Protein AF-A0A401X5U8-F1 (afdb_monomer)

Foldseek 3Di:
DDDDDDDDDPPPPPPPDDDQLVRLLVVLVVVLVVLVVVVVVLVCLVVPPDPVGGDDPVVVVVSVVVSVVSNVVSVVSNVVSVD

Sequence (83 aa):
MSQKQTFAPQRRKSPVATPDRLSVIQDATSELSCIGICLQAMSNGMLTGSEESGPNMSAVGMALEWLSGEMERRCAAITEAAS

Structure (mmCIF, N/CA/C/O backbone):
data_AF-A0A401X5U8-F1
#
_entry.id   AF-A0A401X5U8-F1
#
loop_
_atom_site.group_PDB
_atom_site.id
_atom_site.type_symbol
_atom_site.label_atom_id
_atom_site.label_alt_id
_atom_site.label_comp_id
_atom_site.label_asym_id
_atom_site.label_entity_id
_atom_site.label_seq_id
_atom_site.pdbx_PDB_ins_code
_atom_site.Cart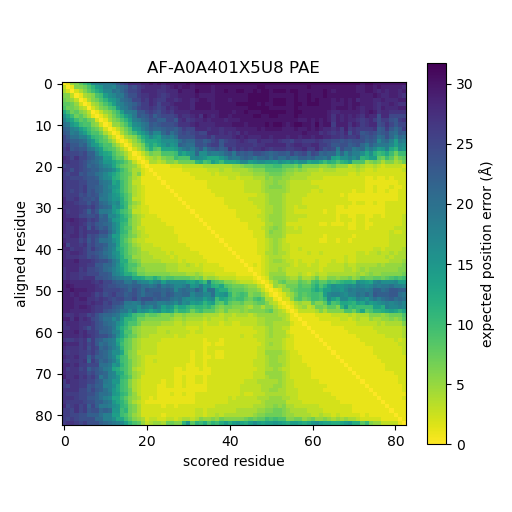n_x
_atom_site.Cartn_y
_atom_site.Cartn_z
_atom_site.occupancy
_atom_site.B_iso_or_equiv
_atom_site.auth_seq_id
_atom_site.auth_comp_id
_atom_site.auth_asym_id
_atom_site.auth_atom_id
_atom_site.pdbx_PDB_model_num
ATOM 1 N N . MET A 1 1 ? -55.814 -44.517 10.334 1.00 40.38 1 MET A N 1
ATOM 2 C CA . MET A 1 1 ? -54.805 -44.035 9.365 1.00 40.38 1 MET A CA 1
ATOM 3 C C . MET A 1 1 ? -54.073 -42.856 10.001 1.00 40.38 1 MET A C 1
ATOM 5 O O . MET A 1 1 ? -54.677 -41.801 10.128 1.00 40.38 1 MET A O 1
ATOM 9 N N . SER A 1 2 ? -52.842 -43.043 10.491 1.00 46.88 2 SER A N 1
ATOM 10 C CA . SER A 1 2 ? -52.060 -41.973 11.140 1.00 46.88 2 SER A CA 1
ATOM 11 C C . SER A 1 2 ? -51.243 -41.201 10.109 1.00 46.88 2 SER A C 1
ATOM 13 O O . SER A 1 2 ? -50.429 -41.793 9.403 1.00 46.88 2 SER A O 1
ATOM 15 N N . GLN A 1 3 ? -51.451 -39.887 10.030 1.00 48.47 3 GLN A N 1
ATOM 16 C CA . GLN A 1 3 ? -50.667 -39.002 9.171 1.00 48.47 3 GLN A CA 1
ATOM 17 C C . GLN A 1 3 ? -49.316 -38.697 9.830 1.00 48.47 3 GLN A C 1
ATOM 19 O O . GLN A 1 3 ? -49.243 -38.246 10.971 1.00 48.47 3 GLN A O 1
ATOM 24 N N . LYS A 1 4 ? -48.236 -38.978 9.102 1.00 50.91 4 LYS A N 1
ATOM 25 C CA . LYS A 1 4 ? -46.848 -38.805 9.534 1.00 50.91 4 LYS A CA 1
ATOM 26 C C . LYS A 1 4 ? -46.420 -37.373 9.182 1.00 50.91 4 LYS A C 1
ATOM 28 O O . LYS A 1 4 ? -46.173 -37.076 8.016 1.00 50.91 4 LYS A O 1
ATOM 33 N N . GLN A 1 5 ? -46.384 -36.471 10.165 1.00 58.84 5 GLN A N 1
ATOM 34 C CA . GLN A 1 5 ? -45.868 -35.112 9.963 1.00 58.84 5 GLN A CA 1
ATOM 35 C C . GLN A 1 5 ? -44.364 -35.170 9.669 1.00 58.84 5 GLN A C 1
ATOM 37 O O . GLN A 1 5 ? -43.574 -35.667 10.469 1.00 58.84 5 GLN A O 1
ATOM 42 N N . THR A 1 6 ? -43.983 -34.678 8.493 1.00 52.00 6 THR A N 1
ATOM 43 C CA . THR A 1 6 ? -42.588 -34.539 8.070 1.00 52.00 6 THR A CA 1
ATOM 44 C C . THR A 1 6 ? -42.114 -33.147 8.467 1.00 52.00 6 THR A C 1
ATOM 46 O O . THR A 1 6 ? -42.571 -32.154 7.906 1.00 52.00 6 THR A O 1
ATOM 49 N N . PHE A 1 7 ? -41.214 -33.064 9.445 1.00 60.69 7 PHE A N 1
ATOM 50 C CA . PHE A 1 7 ? -40.533 -31.819 9.790 1.00 60.69 7 PHE A CA 1
ATOM 51 C C . PHE A 1 7 ? -39.386 -31.593 8.801 1.00 60.69 7 PHE A C 1
ATOM 53 O O . PHE A 1 7 ? -38.473 -32.412 8.701 1.00 60.69 7 PHE A O 1
ATOM 60 N N . ALA A 1 8 ? -39.438 -30.490 8.054 1.00 63.50 8 ALA A N 1
ATOM 61 C CA . ALA A 1 8 ? -38.332 -30.068 7.203 1.00 63.50 8 ALA A CA 1
ATOM 62 C C . ALA A 1 8 ? -37.162 -29.565 8.075 1.00 63.50 8 ALA A C 1
ATOM 64 O O . ALA A 1 8 ? -37.394 -28.821 9.034 1.00 63.50 8 ALA A O 1
ATOM 65 N N . PRO A 1 9 ? -35.905 -29.928 7.767 1.00 58.59 9 PRO A N 1
ATOM 66 C CA . PRO A 1 9 ? -34.756 -29.463 8.528 1.00 58.59 9 PRO A CA 1
ATOM 67 C C . PRO A 1 9 ? -34.545 -27.968 8.273 1.00 58.59 9 PRO A C 1
ATOM 69 O O . PRO A 1 9 ? -34.184 -27.535 7.178 1.00 58.59 9 PRO A O 1
ATOM 72 N N . GLN A 1 10 ? -34.770 -27.167 9.311 1.00 60.97 10 GLN A N 1
ATOM 73 C CA . GLN A 1 10 ? -34.484 -25.740 9.316 1.00 60.97 10 GLN A CA 1
ATOM 74 C C . GLN A 1 10 ? -32.962 -25.557 9.207 1.00 60.97 10 GLN A C 1
ATOM 76 O O . GLN A 1 10 ? -32.220 -25.760 10.170 1.00 60.97 10 GLN A O 1
ATOM 81 N N . ARG A 1 11 ? -32.482 -25.237 7.999 1.00 60.47 11 ARG A N 1
ATOM 82 C CA . ARG A 1 11 ? -31.065 -25.008 7.684 1.00 60.47 11 ARG A CA 1
ATOM 83 C C . ARG A 1 11 ? -30.582 -23.793 8.483 1.00 60.47 11 ARG A C 1
ATOM 85 O O . ARG A 1 11 ? -30.764 -22.653 8.062 1.00 60.47 11 ARG A O 1
ATOM 92 N N . ARG A 1 12 ? -30.015 -24.035 9.670 1.00 61.75 12 ARG A N 1
ATOM 93 C CA . ARG A 1 12 ? -29.356 -23.013 10.491 1.00 61.75 12 ARG A CA 1
ATOM 94 C C . ARG A 1 12 ? -28.224 -22.418 9.652 1.00 61.75 12 ARG A C 1
ATOM 96 O O . ARG A 1 12 ? -27.233 -23.095 9.398 1.00 61.75 12 ARG A O 1
ATOM 103 N N . LYS A 1 13 ? -28.392 -21.183 9.167 1.00 61.12 13 LYS A N 1
ATOM 104 C CA . LYS A 1 13 ? -27.277 -20.396 8.627 1.00 61.12 13 LYS A CA 1
ATOM 105 C C . LYS A 1 13 ? -26.297 -20.230 9.784 1.00 61.12 13 LYS A C 1
ATOM 107 O O . LYS A 1 13 ? -26.687 -19.673 10.810 1.00 61.12 13 LYS A O 1
ATOM 112 N N . SER A 1 14 ? -25.095 -20.798 9.675 1.00 60.84 14 SER A N 1
ATOM 113 C CA . SER A 1 14 ? -24.095 -20.566 10.713 1.00 60.84 14 SER A CA 1
ATOM 114 C C . SER A 1 14 ? -23.798 -19.065 10.743 1.00 60.84 14 SER A C 1
ATOM 116 O O . SER A 1 14 ? -23.796 -18.432 9.682 1.00 60.84 14 SER A O 1
ATOM 118 N N . PRO A 1 15 ? -23.578 -18.475 11.925 1.00 59.56 15 PRO A N 1
ATOM 119 C CA . PRO A 1 15 ? -23.070 -17.118 12.002 1.00 59.56 15 PRO A CA 1
ATOM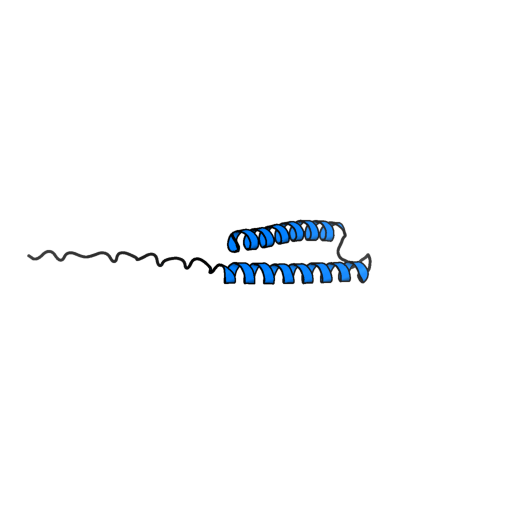 120 C C . PRO A 1 15 ? -21.763 -17.067 11.209 1.00 59.56 15 PRO A C 1
ATOM 122 O O . PRO A 1 15 ? -20.884 -17.906 11.415 1.00 59.56 15 PRO A O 1
ATOM 125 N N . VAL A 1 16 ? -21.661 -16.139 10.259 1.00 66.56 16 VAL A N 1
ATOM 126 C CA . VAL A 1 16 ? -20.369 -15.795 9.664 1.00 66.56 16 VAL A CA 1
ATOM 127 C C . VAL A 1 16 ? -19.565 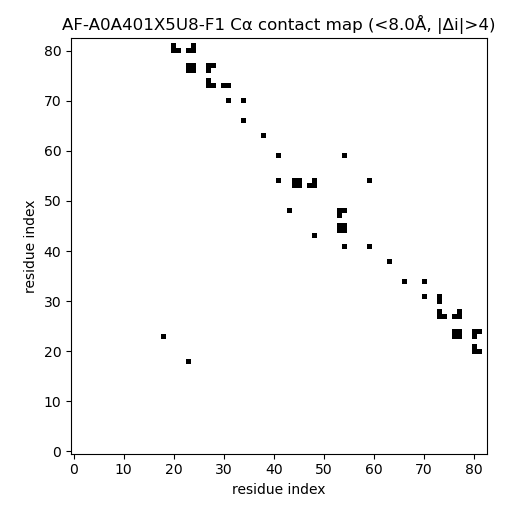-15.174 10.798 1.00 66.56 16 VAL A C 1
ATOM 129 O O . VAL A 1 16 ? -20.038 -14.222 11.418 1.00 66.56 16 VAL A O 1
ATOM 132 N N . ALA A 1 17 ? -18.420 -15.766 11.135 1.00 69.31 17 ALA A N 1
ATOM 133 C CA . ALA A 1 17 ? -17.563 -15.242 12.187 1.00 69.31 17 ALA A CA 1
ATOM 134 C C . ALA A 1 17 ? -17.117 -13.833 11.784 1.00 69.31 17 ALA A C 1
ATOM 136 O O . ALA A 1 17 ? -16.449 -13.660 10.765 1.00 69.31 17 ALA A O 1
ATOM 137 N N . THR A 1 18 ? -17.541 -12.826 12.541 1.00 69.44 18 THR A N 1
ATOM 138 C CA . THR A 1 18 ? -17.050 -11.462 12.372 1.00 69.44 18 THR A CA 1
ATOM 139 C C . THR A 1 18 ? -15.563 -11.459 12.736 1.00 69.44 18 THR A C 1
ATOM 141 O O . THR A 1 18 ? -15.230 -11.975 13.807 1.00 69.44 18 THR A O 1
ATOM 144 N N . PRO A 1 19 ? -14.671 -10.934 11.876 1.00 74.38 19 PRO A N 1
ATOM 145 C CA . PRO A 1 19 ? -13.247 -10.860 12.183 1.00 74.38 19 PRO A CA 1
ATOM 146 C C . PRO A 1 19 ? -13.000 -10.127 13.503 1.00 74.38 19 PRO A C 1
ATOM 148 O O . PRO A 1 19 ? -13.656 -9.124 13.796 1.00 74.38 19 PRO A O 1
ATOM 151 N N . ASP A 1 20 ? -12.058 -10.633 14.298 1.00 88.75 20 ASP A N 1
ATOM 152 C CA . ASP A 1 20 ? -11.637 -9.969 15.528 1.00 88.75 20 ASP A CA 1
ATOM 153 C C . ASP A 1 20 ? -10.905 -8.658 15.200 1.00 88.75 20 ASP A C 1
ATOM 155 O O . ASP A 1 20 ? -10.165 -8.572 14.217 1.00 88.75 20 ASP A O 1
ATOM 159 N N . ARG A 1 21 ? -11.080 -7.625 16.027 1.00 91.56 21 ARG A N 1
ATOM 160 C CA . ARG A 1 21 ? -10.482 -6.305 15.776 1.00 91.56 21 ARG A CA 1
ATOM 161 C C . ARG A 1 21 ? -8.956 -6.351 15.715 1.00 91.56 21 ARG A C 1
ATOM 163 O O . ARG A 1 21 ? -8.372 -5.667 14.878 1.00 91.56 21 ARG A O 1
ATOM 170 N N . LEU A 1 22 ? -8.307 -7.171 16.547 1.00 93.44 22 LEU A N 1
ATOM 171 C CA . LEU A 1 22 ? -6.854 -7.331 16.490 1.00 93.44 22 LEU A CA 1
ATOM 172 C C . LEU A 1 22 ? -6.433 -8.046 15.210 1.00 93.44 22 LEU A C 1
ATOM 174 O O . LEU A 1 22 ? -5.424 -7.656 14.631 1.00 93.44 22 LEU A O 1
ATOM 178 N N . SER A 1 23 ? -7.212 -9.026 14.736 1.00 94.31 23 SER A N 1
ATOM 179 C CA . SER A 1 23 ? -6.928 -9.683 13.451 1.00 94.31 23 SER A CA 1
ATOM 180 C C . SER A 1 23 ? -6.997 -8.702 12.277 1.00 94.31 23 SER A C 1
ATOM 182 O O . SER A 1 23 ? -6.072 -8.660 11.476 1.00 94.31 23 SER A O 1
ATOM 184 N N . VAL A 1 24 ? -7.999 -7.814 12.245 1.00 94.38 24 VAL A N 1
ATOM 185 C CA . VAL A 1 24 ? -8.113 -6.769 11.209 1.00 94.38 24 VAL A CA 1
ATOM 186 C C . VAL A 1 24 ? -6.910 -5.822 11.232 1.00 94.38 24 VAL A C 1
ATOM 188 O O . VAL A 1 24 ? -6.352 -5.502 10.184 1.00 94.38 24 VAL A O 1
ATOM 191 N N . ILE A 1 25 ? -6.478 -5.389 12.420 1.00 96.12 25 ILE A N 1
ATOM 192 C CA . ILE A 1 25 ? -5.319 -4.496 12.563 1.00 96.12 25 ILE A CA 1
ATOM 193 C C . ILE A 1 25 ? -4.029 -5.202 12.130 1.00 96.12 25 ILE A C 1
ATOM 195 O O . ILE A 1 25 ? -3.201 -4.598 11.445 1.00 96.12 25 ILE A O 1
ATOM 199 N N . GLN A 1 26 ? -3.845 -6.465 12.521 1.00 97.00 26 GLN A N 1
ATOM 200 C CA . GLN A 1 26 ? -2.666 -7.253 12.159 1.00 97.00 26 GLN A CA 1
ATOM 201 C C . GLN A 1 26 ? -2.579 -7.476 10.650 1.00 97.00 26 GLN A C 1
ATOM 203 O O . GLN A 1 26 ? -1.519 -7.228 10.073 1.00 97.00 26 GLN A O 1
ATOM 208 N N . ASP A 1 27 ? -3.685 -7.861 10.016 1.00 96.81 27 ASP A N 1
ATOM 209 C CA . ASP A 1 27 ? -3.750 -8.079 8.572 1.00 96.81 27 ASP A CA 1
ATOM 210 C C . ASP A 1 27 ? -3.444 -6.779 7.817 1.00 96.81 27 ASP A C 1
ATOM 212 O O . ASP A 1 27 ? -2.515 -6.738 7.008 1.00 96.81 27 ASP A O 1
ATOM 216 N N . ALA A 1 28 ? -4.115 -5.677 8.169 1.00 97.38 28 ALA A N 1
ATOM 217 C CA . ALA A 1 28 ? -3.880 -4.380 7.536 1.00 97.38 28 ALA A CA 1
ATOM 218 C C . ALA A 1 28 ? -2.431 -3.886 7.720 1.00 97.38 28 ALA A C 1
ATOM 220 O O . ALA A 1 28 ? -1.836 -3.321 6.800 1.00 97.38 28 ALA A O 1
ATOM 221 N N . THR A 1 29 ? -1.826 -4.132 8.887 1.00 97.81 29 THR A N 1
ATOM 222 C CA . THR A 1 29 ? -0.418 -3.788 9.156 1.00 97.81 29 THR A CA 1
ATOM 223 C C . THR A 1 29 ? 0.549 -4.658 8.346 1.00 97.81 29 THR A C 1
ATOM 225 O O . THR A 1 29 ? 1.564 -4.168 7.837 1.00 97.81 29 THR A O 1
ATOM 228 N N . SER A 1 30 ? 0.244 -5.949 8.199 1.00 98.06 30 SER A N 1
ATOM 229 C CA . SER A 1 30 ? 1.028 -6.862 7.366 1.00 98.06 30 SER A CA 1
ATOM 230 C C . SER A 1 30 ? 0.989 -6.429 5.900 1.00 98.06 30 SER A C 1
ATOM 232 O O . SER A 1 30 ? 2.031 -6.342 5.250 1.00 98.06 30 SER A O 1
ATOM 234 N N . GLU A 1 31 ? -0.184 -6.054 5.401 1.00 97.94 31 GLU A N 1
ATOM 235 C CA . GLU A 1 31 ? -0.363 -5.576 4.032 1.00 97.94 31 GLU A CA 1
ATOM 236 C C . GLU A 1 31 ? 0.351 -4.238 3.785 1.00 97.94 31 GLU A C 1
ATOM 238 O O . GLU A 1 31 ? 1.005 -4.080 2.753 1.00 97.94 31 GLU A O 1
ATOM 243 N N . LEU A 1 32 ? 0.339 -3.310 4.751 1.00 98.25 32 LEU A N 1
ATOM 244 C CA . LEU A 1 32 ? 1.156 -2.088 4.692 1.00 98.25 32 LEU A CA 1
ATOM 245 C C . LEU A 1 32 ? 2.658 -2.397 4.586 1.00 98.25 32 LEU A C 1
ATOM 247 O O . LEU A 1 32 ? 3.384 -1.725 3.851 1.00 98.25 32 LEU A O 1
ATOM 251 N N . SER A 1 33 ? 3.129 -3.438 5.274 1.00 98.00 33 SER A N 1
ATOM 252 C CA . SER A 1 33 ? 4.527 -3.877 5.176 1.00 98.00 33 SER A CA 1
ATOM 253 C C . SER A 1 33 ? 4.853 -4.400 3.772 1.00 98.00 33 SER A C 1
ATOM 255 O O . SER A 1 33 ? 5.897 -4.062 3.211 1.00 98.00 33 SER A O 1
ATOM 257 N N . CYS A 1 34 ? 3.940 -5.163 3.163 1.00 97.56 34 CYS A N 1
ATOM 258 C CA . CYS A 1 34 ? 4.069 -5.626 1.779 1.00 97.56 34 CYS A CA 1
ATOM 259 C C . CYS A 1 34 ? 4.122 -4.460 0.784 1.00 97.56 34 CYS A C 1
ATOM 261 O O . CYS A 1 34 ? 4.953 -4.474 -0.124 1.00 97.56 34 CYS A O 1
ATOM 263 N N . ILE A 1 35 ? 3.306 -3.421 0.985 1.00 97.62 35 ILE A N 1
ATOM 264 C CA . ILE A 1 35 ? 3.368 -2.196 0.176 1.00 97.62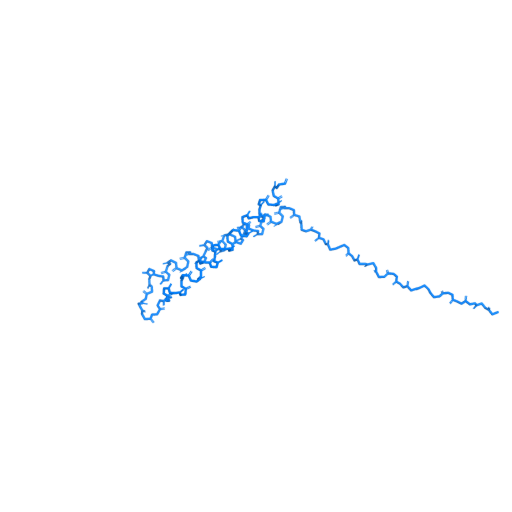 35 ILE A CA 1
ATOM 265 C C . ILE A 1 35 ? 4.759 -1.556 0.265 1.00 97.62 35 ILE A C 1
ATOM 267 O O . ILE A 1 35 ? 5.337 -1.208 -0.765 1.00 97.62 35 ILE A O 1
ATOM 271 N N . GLY A 1 36 ? 5.342 -1.468 1.464 1.00 97.19 36 GLY A N 1
ATOM 272 C CA . GLY A 1 36 ? 6.711 -0.977 1.652 1.00 97.19 36 GLY A CA 1
ATOM 273 C C . GLY A 1 36 ? 7.753 -1.773 0.855 1.00 97.19 36 GLY A C 1
ATOM 274 O O . GLY A 1 36 ? 8.631 -1.189 0.218 1.00 97.19 36 GLY A O 1
ATOM 275 N N . ILE A 1 37 ? 7.622 -3.102 0.816 1.00 96.88 37 ILE A N 1
ATOM 276 C CA . ILE A 1 37 ? 8.496 -3.976 0.017 1.00 96.88 37 ILE A CA 1
ATOM 277 C C . ILE A 1 37 ? 8.327 -3.694 -1.483 1.00 96.88 37 ILE A C 1
ATOM 279 O O . ILE A 1 37 ? 9.326 -3.583 -2.197 1.00 96.88 37 ILE A O 1
ATOM 283 N N . CYS A 1 38 ? 7.092 -3.530 -1.968 1.00 95.06 38 CYS A N 1
ATOM 284 C CA . CYS A 1 38 ? 6.826 -3.176 -3.364 1.00 95.06 38 CYS A CA 1
ATOM 285 C C . CYS A 1 38 ? 7.465 -1.834 -3.741 1.00 95.06 38 CYS A C 1
ATOM 287 O O . CYS A 1 38 ? 8.128 -1.741 -4.774 1.00 95.06 38 CYS A O 1
ATOM 289 N N . LEU A 1 39 ? 7.328 -0.815 -2.888 1.00 95.94 39 LEU A N 1
ATOM 290 C CA . LEU A 1 39 ? 7.951 0.495 -3.094 1.00 95.94 39 LEU A CA 1
ATOM 291 C C . LEU A 1 39 ? 9.478 0.388 -3.172 1.00 95.94 39 LEU A C 1
ATOM 293 O O . LEU A 1 39 ? 10.089 0.944 -4.086 1.00 95.94 39 LEU A O 1
ATOM 297 N N . GLN A 1 40 ? 10.096 -0.377 -2.269 1.00 95.19 40 GLN A N 1
ATOM 298 C CA . GLN A 1 40 ? 11.54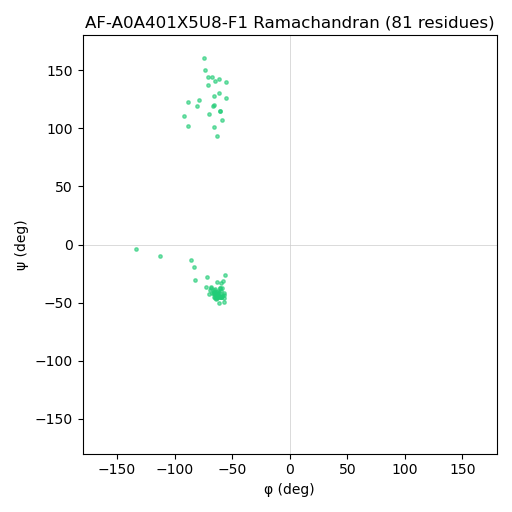2 -0.591 -2.280 1.00 95.19 40 GLN A CA 1
ATOM 299 C C . GLN A 1 40 ? 12.010 -1.313 -3.552 1.00 95.19 40 GLN A C 1
ATOM 301 O O . GLN A 1 40 ? 13.017 -0.923 -4.148 1.00 95.19 40 GLN A O 1
ATOM 306 N N . ALA A 1 41 ? 11.287 -2.349 -3.985 1.00 91.88 41 ALA A N 1
ATOM 307 C CA . ALA A 1 41 ? 11.606 -3.093 -5.199 1.00 91.88 41 ALA A CA 1
ATOM 308 C C . ALA A 1 41 ? 11.507 -2.208 -6.451 1.00 91.88 41 ALA A C 1
ATOM 310 O O . ALA A 1 41 ? 12.403 -2.240 -7.295 1.00 91.88 41 ALA A O 1
ATOM 311 N N . MET A 1 42 ? 10.468 -1.372 -6.545 1.00 91.31 42 MET A N 1
ATOM 312 C CA . MET A 1 42 ? 10.322 -0.409 -7.640 1.00 91.31 42 MET A CA 1
ATOM 313 C C . MET A 1 42 ? 11.425 0.647 -7.623 1.00 91.31 42 MET A C 1
ATOM 315 O O . MET A 1 42 ? 12.019 0.909 -8.665 1.00 91.31 42 MET A O 1
ATOM 319 N N . SER A 1 43 ? 11.746 1.211 -6.453 1.00 91.75 43 SER A N 1
ATOM 320 C CA . SER A 1 43 ? 12.853 2.162 -6.318 1.00 91.75 43 SER A CA 1
ATOM 321 C C . SER A 1 43 ? 14.166 1.545 -6.790 1.00 91.75 43 SER A C 1
ATOM 323 O O . SER A 1 43 ? 14.919 2.186 -7.515 1.00 91.75 43 SER A O 1
ATOM 325 N N . ASN A 1 44 ? 14.435 0.292 -6.420 1.00 90.81 44 ASN A N 1
ATOM 326 C CA . ASN A 1 44 ? 15.633 -0.408 -6.872 1.00 90.81 44 ASN A CA 1
ATOM 327 C C . ASN A 1 44 ? 15.612 -0.616 -8.387 1.00 90.81 44 ASN A C 1
ATOM 329 O O . ASN A 1 44 ? 16.591 -0.281 -9.040 1.00 90.81 44 ASN A O 1
ATOM 333 N N . GLY A 1 45 ? 14.497 -1.089 -8.952 1.00 88.69 45 GLY A N 1
ATOM 334 C CA . GLY A 1 45 ? 14.353 -1.268 -10.399 1.00 88.69 45 GLY A CA 1
ATOM 335 C C . GLY A 1 45 ? 14.524 0.030 -11.194 1.00 88.69 45 GLY A C 1
ATOM 336 O O . GLY A 1 45 ? 15.085 0.004 -12.283 1.00 88.69 45 GLY A O 1
ATOM 337 N N . MET A 1 46 ? 14.108 1.165 -10.630 1.00 87.75 46 MET A N 1
ATOM 338 C CA . MET A 1 46 ? 14.311 2.493 -11.215 1.00 87.75 46 MET A 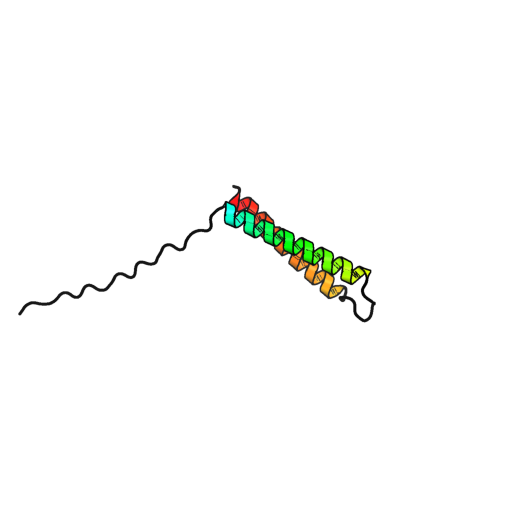CA 1
ATOM 339 C C . MET A 1 46 ? 15.762 2.977 -11.137 1.00 87.75 46 MET A C 1
ATOM 341 O O . MET A 1 46 ? 16.224 3.655 -12.047 1.00 87.75 46 MET A O 1
ATOM 345 N N . LEU A 1 47 ? 16.475 2.661 -10.053 1.00 87.69 47 LEU A N 1
ATOM 346 C CA . LEU A 1 47 ? 17.858 3.101 -9.844 1.00 87.69 47 LEU A CA 1
ATOM 347 C C . LEU A 1 47 ? 18.885 2.219 -10.564 1.00 87.69 47 LEU A C 1
ATOM 349 O O . LEU A 1 47 ? 19.957 2.703 -10.915 1.00 87.69 47 LEU A O 1
ATOM 353 N N . THR A 1 48 ? 18.592 0.928 -10.732 1.00 85.94 48 THR A N 1
ATOM 354 C CA . THR A 1 48 ? 19.540 -0.059 -11.275 1.00 85.94 48 THR A CA 1
ATOM 355 C C . THR A 1 48 ? 19.145 -0.602 -12.646 1.00 85.94 48 THR A C 1
ATOM 357 O O . THR A 1 48 ? 19.951 -1.284 -13.280 1.00 85.94 48 THR A O 1
ATOM 360 N N . GLY A 1 49 ? 17.928 -0.315 -13.115 1.00 77.25 49 GLY A N 1
ATOM 361 C CA . GLY A 1 49 ? 17.459 -0.707 -14.439 1.00 77.25 49 GLY A CA 1
ATOM 362 C C . GLY A 1 49 ? 18.140 0.084 -15.559 1.00 77.25 49 GLY A C 1
ATOM 363 O O . GLY A 1 49 ? 18.412 1.273 -15.424 1.00 77.25 49 GLY A O 1
ATOM 364 N N . SER A 1 50 ? 18.398 -0.581 -16.686 1.00 69.75 50 SER A N 1
ATOM 365 C CA . SER A 1 50 ? 18.770 0.082 -17.946 1.00 69.75 50 SER A CA 1
ATOM 366 C C . SER A 1 50 ? 17.541 0.757 -18.567 1.00 69.75 50 SER A C 1
ATOM 368 O O . SER A 1 50 ? 16.439 0.236 -18.424 1.00 69.75 50 SER A O 1
ATOM 370 N N . GLU A 1 51 ? 17.699 1.855 -19.311 1.00 67.31 51 GLU A N 1
ATOM 371 C CA . GLU A 1 51 ? 16.580 2.530 -19.998 1.00 67.31 51 GLU A CA 1
ATOM 372 C C . GLU A 1 51 ? 15.797 1.600 -20.953 1.00 67.31 51 GLU A C 1
ATOM 374 O O . GLU A 1 51 ? 14.604 1.803 -21.162 1.00 67.31 51 GLU A O 1
ATOM 379 N N . GLU A 1 52 ? 16.427 0.541 -21.482 1.00 65.19 52 GLU A N 1
ATOM 380 C CA . GLU A 1 52 ? 15.779 -0.460 -22.352 1.00 65.19 52 GLU A CA 1
ATOM 381 C C . GLU A 1 52 ? 15.028 -1.575 -21.600 1.00 65.19 52 GLU A C 1
ATOM 383 O O . GLU A 1 52 ? 14.209 -2.272 -22.196 1.00 65.19 52 GLU A O 1
ATOM 388 N N . SER A 1 53 ? 15.323 -1.804 -20.317 1.00 66.06 53 SER A N 1
ATOM 389 C CA . SER A 1 53 ? 14.820 -2.972 -19.557 1.00 66.06 53 SER A CA 1
ATOM 390 C C . SER A 1 53 ? 14.268 -2.635 -18.169 1.00 66.06 53 SER A C 1
ATOM 392 O O . SER A 1 53 ? 13.748 -3.512 -17.478 1.00 66.06 53 SER A O 1
ATOM 394 N N . GLY A 1 54 ? 14.367 -1.374 -17.759 1.00 68.75 54 GLY A N 1
ATOM 395 C CA . GLY A 1 54 ? 13.786 -0.844 -16.540 1.00 68.75 54 GLY A CA 1
ATOM 396 C C . GLY A 1 54 ? 12.270 -0.670 -16.659 1.00 68.75 54 GLY A C 1
ATOM 397 O O . GLY A 1 54 ? 11.711 -0.636 -17.760 1.00 68.75 54 GLY A O 1
ATOM 398 N N . PRO A 1 55 ? 11.569 -0.571 -15.521 1.00 73.00 55 PRO A N 1
ATOM 399 C CA . PRO A 1 55 ? 10.142 -0.307 -15.529 1.00 73.00 55 PRO A CA 1
ATOM 400 C C . PRO A 1 55 ? 9.874 1.055 -16.179 1.00 73.00 55 PRO A C 1
ATOM 402 O O . PRO A 1 55 ? 10.499 2.060 -15.845 1.00 73.00 55 PRO A O 1
ATOM 405 N N . ASN A 1 56 ? 8.939 1.093 -17.129 1.00 83.56 56 ASN A N 1
ATOM 406 C CA . ASN A 1 56 ? 8.600 2.346 -17.791 1.00 83.56 56 ASN A CA 1
ATOM 407 C C . ASN A 1 56 ? 7.983 3.332 -16.773 1.00 83.56 56 ASN A C 1
ATOM 409 O O . ASN A 1 56 ? 7.189 2.939 -15.915 1.00 83.56 56 ASN A O 1
ATOM 413 N N . MET A 1 57 ? 8.327 4.620 -16.877 1.00 84.88 57 MET A N 1
ATOM 414 C CA . MET A 1 57 ? 7.896 5.648 -15.914 1.00 84.88 57 MET A CA 1
ATOM 415 C C . MET A 1 57 ? 6.371 5.768 -15.780 1.00 84.88 57 MET A C 1
ATOM 417 O O . MET A 1 57 ? 5.866 6.061 -14.699 1.00 84.88 57 MET A O 1
ATOM 421 N N . SER A 1 58 ? 5.620 5.509 -16.854 1.00 88.19 58 SER A N 1
ATOM 422 C CA . SER A 1 58 ? 4.152 5.534 -16.821 1.00 88.19 58 SER A CA 1
ATOM 423 C C . SER A 1 58 ? 3.579 4.394 -15.970 1.00 88.19 58 SER A C 1
ATOM 425 O O . SER A 1 58 ? 2.671 4.616 -15.175 1.00 88.19 58 SER A O 1
ATOM 427 N N . ALA A 1 59 ? 4.142 3.192 -16.075 1.00 88.62 59 ALA A N 1
ATOM 428 C CA . ALA A 1 59 ? 3.772 2.025 -15.291 1.00 88.62 59 ALA A CA 1
ATOM 429 C C . ALA A 1 59 ? 4.157 2.205 -13.824 1.00 88.62 59 ALA A C 1
ATOM 431 O O . ALA A 1 59 ? 3.378 1.833 -12.951 1.00 88.62 59 ALA A O 1
ATOM 432 N N . VAL A 1 60 ? 5.305 2.832 -13.550 1.00 91.38 60 VAL A N 1
ATOM 433 C CA . VAL A 1 60 ? 5.686 3.218 -12.185 1.00 91.38 60 VAL A CA 1
ATOM 434 C C . VAL A 1 60 ? 4.687 4.219 -11.609 1.00 91.38 60 VAL A C 1
ATOM 436 O O . VAL A 1 60 ? 4.224 4.025 -10.491 1.00 91.38 60 VAL A O 1
ATOM 439 N N . GLY A 1 61 ? 4.290 5.237 -12.378 1.00 93.06 61 GLY A N 1
ATOM 440 C CA . GLY A 1 61 ? 3.261 6.194 -11.964 1.00 93.06 61 GLY A CA 1
ATOM 441 C C . GLY A 1 61 ? 1.928 5.523 -11.619 1.00 93.06 61 GLY A C 1
ATOM 442 O O . GLY A 1 61 ? 1.402 5.740 -10.530 1.00 93.06 61 GLY A O 1
ATOM 443 N N . MET A 1 62 ? 1.427 4.643 -12.494 1.00 95.00 62 MET A N 1
ATOM 444 C CA . MET A 1 62 ? 0.191 3.886 -12.243 1.00 95.00 62 MET A CA 1
ATOM 445 C C . MET A 1 62 ? 0.302 2.969 -11.018 1.00 95.00 62 MET A C 1
ATOM 447 O O . MET A 1 62 ? -0.641 2.857 -10.236 1.00 95.00 62 MET A O 1
ATOM 451 N N . ALA A 1 63 ? 1.451 2.315 -10.829 1.00 94.69 63 ALA A N 1
ATOM 452 C CA . ALA A 1 63 ? 1.684 1.464 -9.668 1.00 94.69 63 ALA A CA 1
ATOM 453 C C . ALA A 1 63 ? 1.701 2.277 -8.365 1.00 94.69 63 ALA A C 1
ATOM 455 O O . ALA A 1 63 ? 1.120 1.846 -7.373 1.00 94.69 63 ALA A O 1
ATOM 456 N N . LEU A 1 64 ? 2.321 3.461 -8.367 1.00 96.31 64 LEU A N 1
ATOM 457 C CA . LEU A 1 64 ? 2.351 4.354 -7.208 1.00 96.31 64 LEU A CA 1
ATOM 458 C C . LEU A 1 64 ? 0.959 4.877 -6.844 1.00 96.31 64 LEU A C 1
ATOM 460 O O . LEU A 1 64 ? 0.617 4.875 -5.665 1.00 96.31 64 LEU A O 1
ATOM 464 N N . GLU A 1 65 ? 0.150 5.264 -7.831 1.00 97.62 65 GLU A N 1
ATOM 465 C CA . GLU A 1 65 ? -1.236 5.698 -7.612 1.00 97.62 65 GLU A CA 1
ATOM 466 C C . GLU A 1 65 ? -2.105 4.569 -7.035 1.00 97.62 65 GLU A C 1
ATOM 468 O O . GLU A 1 65 ? -2.895 4.772 -6.109 1.00 97.62 65 GLU A O 1
ATOM 473 N N . TRP A 1 66 ? -1.930 3.341 -7.529 1.00 97.31 66 TRP A N 1
ATOM 474 C CA . TRP A 1 66 ? -2.633 2.192 -6.968 1.00 97.31 66 T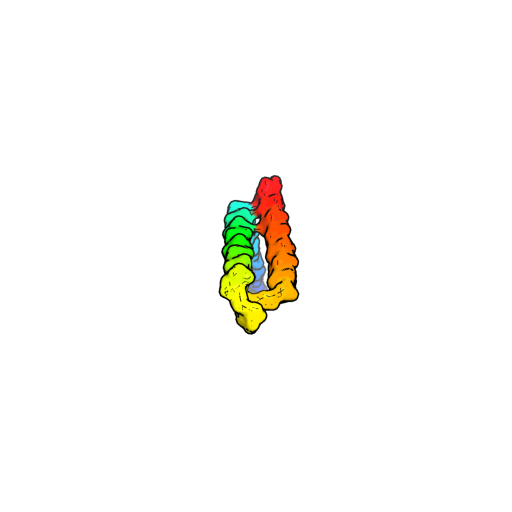RP A CA 1
ATOM 475 C C . TRP A 1 66 ? -2.192 1.896 -5.526 1.00 97.31 66 TRP A C 1
ATOM 477 O O . TRP A 1 66 ? -3.041 1.686 -4.653 1.00 97.31 66 TRP A O 1
ATOM 487 N N . LEU A 1 67 ? -0.880 1.913 -5.258 1.00 97.56 67 LEU A N 1
ATOM 488 C CA . LEU A 1 67 ? -0.329 1.659 -3.925 1.00 97.56 67 LEU A CA 1
ATOM 489 C C . LEU A 1 67 ? -0.747 2.733 -2.920 1.00 97.56 67 LEU A C 1
ATOM 491 O O . LEU A 1 67 ? -1.060 2.380 -1.786 1.00 97.56 67 LEU A O 1
ATOM 495 N N . SER A 1 68 ? -0.812 4.011 -3.309 1.00 97.94 68 SER A N 1
ATOM 496 C CA . SER A 1 68 ? -1.284 5.069 -2.409 1.00 97.94 68 SER A CA 1
ATOM 497 C C . SER A 1 68 ? -2.735 4.836 -1.994 1.00 97.94 68 SER A C 1
ATOM 499 O O . SER A 1 68 ? -3.045 4.879 -0.805 1.00 97.94 68 SER A O 1
ATOM 501 N N . GLY A 1 69 ? -3.605 4.485 -2.946 1.00 98.00 69 GLY A N 1
ATOM 502 C CA . GLY A 1 69 ? -4.992 4.135 -2.640 1.00 98.00 69 GLY A CA 1
ATOM 503 C C . GLY A 1 69 ? -5.114 2.887 -1.759 1.00 98.00 69 GLY A C 1
ATOM 504 O O . GLY A 1 69 ? -6.028 2.791 -0.941 1.00 98.00 69 GLY A O 1
ATOM 505 N N . GLU A 1 70 ? -4.201 1.921 -1.892 1.00 98.06 70 GLU A N 1
ATOM 506 C CA . GLU A 1 70 ? -4.173 0.757 -1.004 1.00 98.06 70 GLU A CA 1
ATOM 507 C C . GLU A 1 70 ? -3.723 1.119 0.416 1.00 98.06 70 GLU A C 1
ATOM 509 O O . GLU A 1 70 ? -4.353 0.699 1.385 1.00 98.06 70 GLU A O 1
ATOM 514 N N . MET A 1 71 ? -2.697 1.961 0.560 1.00 98.19 71 MET A N 1
ATOM 515 C CA . MET A 1 71 ? -2.254 2.453 1.868 1.00 98.19 71 MET A CA 1
ATOM 516 C C . MET A 1 71 ? -3.385 3.165 2.611 1.00 98.19 71 MET A C 1
ATOM 518 O O . MET A 1 71 ? -3.620 2.879 3.784 1.00 98.19 71 MET A O 1
ATOM 522 N N . GLU A 1 72 ? -4.122 4.043 1.928 1.00 98.44 72 GLU A N 1
ATOM 523 C CA . GLU A 1 72 ? -5.273 4.744 2.505 1.00 98.44 72 GLU A CA 1
ATOM 524 C C . GLU A 1 72 ? -6.346 3.770 3.006 1.00 98.44 72 GLU A C 1
ATOM 526 O O . GLU A 1 72 ? -6.833 3.920 4.129 1.00 98.44 72 GLU A O 1
ATOM 531 N N . ARG A 1 73 ? -6.667 2.724 2.230 1.00 97.88 73 ARG A N 1
ATOM 532 C CA . ARG A 1 73 ? -7.629 1.687 2.640 1.00 97.88 73 ARG A CA 1
ATOM 533 C C . ARG A 1 73 ? -7.182 0.937 3.891 1.00 97.88 73 ARG A C 1
ATOM 535 O O . ARG A 1 73 ? -8.000 0.715 4.781 1.00 97.88 73 ARG A O 1
ATOM 542 N N . ARG A 1 74 ? -5.909 0.537 3.975 1.00 98.00 74 ARG A N 1
ATOM 543 C CA . ARG A 1 74 ? -5.380 -0.163 5.160 1.00 98.00 74 ARG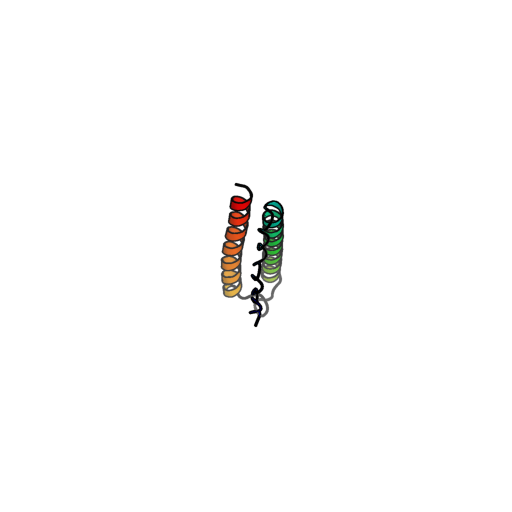 A CA 1
ATOM 544 C C . ARG A 1 74 ? -5.375 0.743 6.391 1.00 98.00 74 ARG A C 1
ATOM 546 O O . ARG A 1 74 ? -5.772 0.306 7.468 1.00 98.00 74 ARG A O 1
ATOM 553 N N . CYS A 1 75 ? -4.988 2.009 6.232 1.00 97.81 75 CYS A N 1
ATOM 554 C CA . CYS A 1 75 ? -5.047 3.000 7.306 1.00 97.81 75 CYS A CA 1
ATOM 555 C C . CYS A 1 75 ? -6.484 3.206 7.806 1.00 97.81 75 CYS A C 1
ATOM 557 O O . CYS A 1 75 ? -6.708 3.177 9.014 1.00 97.81 75 CYS A O 1
ATOM 559 N N . ALA A 1 76 ? -7.456 3.341 6.899 1.00 97.56 76 ALA A N 1
ATOM 560 C CA . ALA A 1 76 ? -8.868 3.451 7.256 1.00 97.56 76 ALA A CA 1
ATOM 561 C C . ALA A 1 76 ? -9.363 2.212 8.021 1.00 97.56 76 ALA A C 1
ATOM 563 O O . ALA A 1 76 ? -9.963 2.364 9.082 1.00 97.56 76 ALA A O 1
ATOM 564 N N . ALA A 1 77 ? -9.029 1.002 7.559 1.00 96.19 77 ALA A N 1
ATOM 565 C CA . ALA A 1 77 ? -9.393 -0.240 8.245 1.00 96.19 77 ALA A CA 1
ATOM 566 C C . ALA A 1 77 ? -8.821 -0.316 9.674 1.00 96.19 77 ALA A C 1
ATOM 568 O O . ALA A 1 77 ? -9.511 -0.741 10.601 1.00 96.19 77 ALA A O 1
ATOM 569 N N . ILE A 1 78 ? -7.579 0.141 9.880 1.00 97.25 78 ILE A N 1
ATOM 570 C CA . ILE A 1 78 ? -6.971 0.231 11.216 1.00 97.25 78 ILE A CA 1
ATOM 571 C C . ILE A 1 78 ? -7.720 1.249 12.080 1.00 97.25 78 ILE A C 1
ATOM 573 O O . ILE A 1 78 ? -8.037 0.949 13.229 1.00 97.25 78 ILE A O 1
ATOM 577 N N . THR A 1 79 ? -8.024 2.436 11.547 1.00 97.38 79 THR A N 1
ATOM 578 C CA . THR A 1 79 ? -8.783 3.465 12.272 1.00 97.38 79 THR A CA 1
ATOM 579 C C . THR A 1 79 ? -10.165 2.958 12.685 1.00 97.38 79 THR A C 1
ATOM 581 O O . THR A 1 79 ? -10.550 3.128 13.841 1.00 97.38 79 THR A O 1
ATOM 584 N N . GLU A 1 80 ? -10.888 2.291 11.787 1.00 94.38 80 GLU A N 1
ATOM 585 C CA . GLU A 1 80 ? -12.201 1.700 12.065 1.00 94.38 80 GLU A CA 1
ATOM 586 C C . GLU A 1 80 ? -12.123 0.595 13.128 1.00 94.38 80 GLU A C 1
ATOM 588 O O . GLU A 1 80 ? -12.952 0.545 14.035 1.00 94.38 80 GLU A O 1
ATOM 593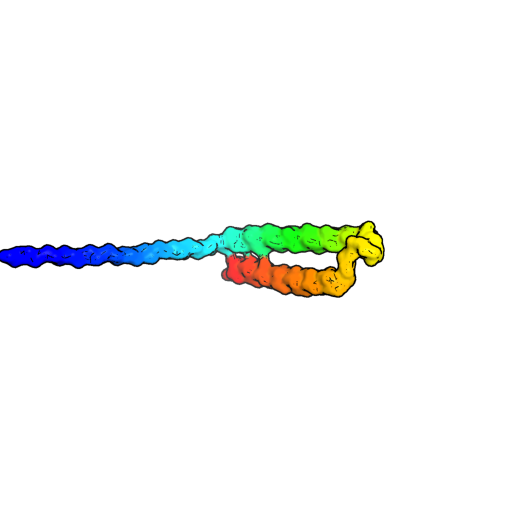 N N . ALA A 1 81 ? -11.111 -0.275 13.060 1.00 93.12 81 ALA A N 1
ATOM 594 C CA . ALA A 1 81 ? -10.929 -1.358 14.025 1.00 93.12 81 ALA A CA 1
ATOM 595 C C . ALA A 1 81 ? -10.457 -0.869 15.409 1.00 93.12 81 ALA A C 1
ATOM 597 O O . ALA A 1 81 ? -10.759 -1.509 16.423 1.00 93.12 81 ALA A O 1
ATOM 598 N N . ALA A 1 82 ? -9.739 0.256 15.463 1.00 91.19 82 ALA A N 1
ATOM 599 C CA . ALA A 1 82 ? -9.228 0.863 16.692 1.00 91.19 82 ALA A CA 1
ATOM 600 C C . ALA A 1 82 ? -10.232 1.794 17.404 1.00 91.19 82 ALA A C 1
ATOM 602 O O . ALA A 1 82 ? -9.994 2.144 18.560 1.00 91.19 82 ALA A O 1
ATOM 603 N N . SER A 1 83 ? -11.327 2.180 16.737 1.00 85.56 83 SER A N 1
ATOM 604 C CA . SER A 1 83 ? -12.379 3.076 17.262 1.00 85.56 83 SER A CA 1
ATOM 605 C C . SER A 1 83 ? -13.455 2.329 18.037 1.00 85.56 83 SER A C 1
ATOM 607 O O . SER A 1 83 ? -13.772 2.718 19.176 1.00 85.56 83 SER A O 1
#

Solvent-accessible surface area (backbone atoms only — not comparable to full-atom values): 5076 Å² total; per-residue (Å²): 139,85,82,81,86,80,81,77,84,78,79,74,77,72,81,76,80,75,81,51,50,66,56,52,38,51,53,34,51,52,52,50,51,50,51,52,51,53,53,52,52,51,53,47,38,64,74,72,39,50,93,90,74,30,75,54,69,68,59,51,50,54,50,51,56,53,50,51,56,48,49,52,52,33,54,49,50,35,52,64,52,74,105

Organism: NCBI:txid1226660

Secondary structure (DSSP, 8-state):
-------------PPP-PPPHHHHHHHHHHHHHHHHHHHHHHHHHHHH--TTTSPPHHHHHHHHHHHHHHHHHHHHHHHHHH-

pLDDT: mean 84.19, std 16.11, range [40.38, 98.44]

Nearest PDB structures (foldseek):
  6vme-assembly2_F  TM=8.215E-01  e=6.471E-01  Homo sapiens
  8apo-assembly1_Bi  TM=3.926E-01  e=2.449E+00  Polytomella magna
  5x11-assembly3_D  TM=4.328E-01  e=7.193E+00  Bacillus spizizenii str. W23

Radius of gyration: 24.57 Å; Cα contacts (8 Å, |Δi|>4): 34; chains: 1; bounding box: 74×50×40 Å

Mean predicted aligned error: 11.01 Å